Protein AF-A0A353TGQ4-F1 (afdb_monomer_lite)

Foldseek 3Di:
DDAAEDEDEAEQLAVDPPDRNRVVVVVVQVPDPRHDYDYDYDYPDDPRCRVVD

Sequence (53 aa):
MSKRKITVGVSGLNNIDSPGPGIPVIRALKESSEFDVRIIGFSYETLEPGIYM

Structure (mmCIF, N/CA/C/O backbone):
data_AF-A0A353TGQ4-F1
#
_entry.id   AF-A0A353TGQ4-F1
#
loop_
_atom_site.group_PDB
_atom_site.id
_atom_site.type_symbol
_atom_site.label_atom_id
_atom_site.label_alt_id
_atom_site.label_comp_id
_atom_site.label_asym_id
_atom_site.label_entity_id
_atom_site.label_seq_id
_atom_site.pdbx_PDB_ins_code
_atom_site.Cartn_x
_atom_site.Cartn_y
_atom_site.Cartn_z
_atom_site.occupancy
_atom_site.B_iso_or_equiv
_atom_site.auth_seq_id
_atom_site.auth_comp_id
_atom_site.auth_asym_id
_atom_site.auth_atom_id
_atom_site.pdbx_PDB_model_num
ATOM 1 N N . MET A 1 1 ? -12.241 3.129 21.338 1.00 68.06 1 MET A N 1
ATOM 2 C CA . MET A 1 1 ? -12.812 4.029 20.309 1.00 68.06 1 MET A CA 1
ATOM 3 C C . MET A 1 1 ? -13.179 3.198 19.090 1.00 68.06 1 MET A C 1
ATOM 5 O O . MET A 1 1 ? -12.444 2.269 18.785 1.00 68.06 1 MET A O 1
ATOM 9 N N . SER A 1 2 ? -14.303 3.483 18.426 1.00 85.50 2 SER A N 1
ATOM 10 C CA . SER A 1 2 ? -14.618 2.844 17.139 1.00 85.50 2 SER A CA 1
ATOM 11 C C . SER A 1 2 ? -13.638 3.340 16.079 1.00 85.50 2 SER A C 1
ATOM 13 O O . SER A 1 2 ? -13.430 4.548 15.973 1.00 85.50 2 SER A O 1
ATOM 15 N N . LYS A 1 3 ? -13.065 2.431 15.284 1.00 93.50 3 LYS A N 1
ATOM 16 C CA . LYS A 1 3 ? -12.236 2.804 14.133 1.00 93.50 3 LYS A CA 1
ATOM 17 C C . LYS A 1 3 ? -13.069 3.583 13.107 1.00 93.50 3 LYS A C 1
ATOM 19 O O . LYS A 1 3 ? -14.243 3.271 12.889 1.00 93.50 3 LYS A O 1
ATOM 24 N N . ARG A 1 4 ? -12.470 4.597 12.477 1.00 96.56 4 ARG A N 1
ATOM 25 C CA . ARG A 1 4 ? -13.077 5.377 11.388 1.00 96.56 4 ARG A CA 1
ATOM 26 C C . ARG A 1 4 ? -12.947 4.608 10.077 1.00 96.56 4 ARG A C 1
ATOM 28 O O . ARG A 1 4 ? -11.834 4.302 9.658 1.00 96.56 4 ARG A O 1
ATOM 35 N N . LYS A 1 5 ? -14.073 4.317 9.423 1.00 97.38 5 LYS A N 1
ATOM 36 C CA . LYS A 1 5 ? -14.086 3.620 8.130 1.00 97.38 5 LYS A CA 1
ATOM 37 C C . LYS A 1 5 ? -13.724 4.574 7.001 1.00 97.38 5 LYS A C 1
ATOM 39 O O . LYS A 1 5 ? -14.426 5.562 6.800 1.00 97.38 5 LYS A O 1
ATOM 44 N N . ILE A 1 6 ? -12.665 4.266 6.257 1.00 97.62 6 ILE A N 1
ATOM 45 C CA . ILE A 1 6 ? -12.221 5.075 5.114 1.00 97.62 6 ILE A CA 1
ATOM 46 C C . ILE A 1 6 ? -11.860 4.194 3.918 1.00 97.62 6 ILE A C 1
ATOM 48 O O . ILE A 1 6 ? -11.420 3.056 4.071 1.00 97.62 6 ILE A O 1
ATOM 52 N N . THR A 1 7 ? -12.039 4.728 2.709 1.00 98.19 7 THR A N 1
ATOM 53 C CA . THR A 1 7 ? -11.457 4.153 1.489 1.00 98.19 7 THR A CA 1
ATOM 54 C C . THR A 1 7 ? -10.308 5.040 1.041 1.00 98.19 7 THR A C 1
ATOM 56 O O . THR A 1 7 ? -10.492 6.248 0.921 1.00 98.19 7 THR A O 1
ATOM 59 N N . VAL A 1 8 ? -9.153 4.442 0.762 1.00 98.00 8 VAL A N 1
ATOM 60 C CA . VAL A 1 8 ? -7.958 5.152 0.303 1.00 98.00 8 VAL A CA 1
ATOM 61 C C . VAL A 1 8 ? -7.534 4.595 -1.051 1.00 98.00 8 VAL A C 1
ATOM 63 O O . VAL A 1 8 ? -7.292 3.396 -1.189 1.00 98.00 8 VAL A O 1
ATOM 66 N N . GLY A 1 9 ? -7.468 5.474 -2.050 1.00 97.69 9 GLY A N 1
ATOM 67 C CA . GLY A 1 9 ? -6.840 5.188 -3.336 1.00 97.69 9 GLY A CA 1
ATOM 68 C C . GLY A 1 9 ? -5.341 5.463 -3.256 1.00 97.69 9 GLY A C 1
ATOM 69 O O . GLY A 1 9 ? -4.954 6.535 -2.794 1.00 97.69 9 GLY A O 1
ATOM 70 N N . VAL A 1 10 ? -4.506 4.513 -3.676 1.00 96.50 10 VAL A N 1
ATOM 71 C CA . VAL A 1 10 ? -3.042 4.607 -3.561 1.00 96.50 10 VAL A CA 1
ATOM 72 C C . VAL A 1 10 ? -2.395 4.317 -4.909 1.00 96.50 10 VAL A C 1
ATOM 74 O O . VAL A 1 10 ? -2.655 3.278 -5.506 1.00 96.50 10 VAL A O 1
ATOM 77 N N . SER A 1 11 ? -1.541 5.230 -5.370 1.00 94.25 11 SER A N 1
ATOM 78 C CA . SER A 1 11 ? -0.717 5.081 -6.576 1.00 94.25 11 SER A CA 1
ATOM 79 C C . SER A 1 11 ? 0.769 5.009 -6.221 1.00 94.25 11 SER A C 1
ATOM 81 O O . SER A 1 11 ? 1.149 5.437 -5.131 1.00 94.25 11 SER A O 1
ATOM 83 N N . GLY A 1 12 ? 1.613 4.564 -7.156 1.00 93.56 12 GLY A N 1
ATOM 84 C CA . GLY A 1 12 ? 3.044 4.378 -6.905 1.00 93.56 12 GLY A CA 1
ATOM 85 C C . GLY A 1 12 ? 3.228 3.199 -5.967 1.00 93.56 12 GLY A C 1
ATOM 86 O O . GLY A 1 12 ? 3.596 3.373 -4.811 1.00 93.56 12 GLY A O 1
ATOM 87 N N . LEU A 1 13 ? 2.877 2.003 -6.431 1.00 95.06 13 LEU A N 1
ATOM 88 C CA . LEU A 1 13 ? 2.819 0.787 -5.620 1.00 95.06 13 LEU A CA 1
ATOM 89 C C . LEU A 1 13 ? 4.215 0.164 -5.440 1.00 95.06 13 LEU A C 1
ATOM 91 O O . LEU A 1 13 ? 4.373 -1.057 -5.490 1.00 95.06 13 LEU A O 1
ATOM 95 N N . ASN A 1 14 ? 5.238 0.991 -5.199 1.00 92.94 14 ASN A N 1
ATOM 96 C CA . ASN A 1 14 ? 6.574 0.499 -4.896 1.00 92.94 14 ASN A CA 1
ATOM 97 C C . ASN A 1 14 ? 6.687 0.108 -3.423 1.00 92.94 14 ASN A C 1
ATOM 99 O O . ASN A 1 14 ? 6.045 0.677 -2.535 1.00 92.94 14 ASN A O 1
ATOM 103 N N . ASN A 1 15 ? 7.553 -0.871 -3.171 1.00 91.31 15 ASN A N 1
ATOM 104 C CA . ASN A 1 15 ? 7.912 -1.344 -1.837 1.00 91.31 15 ASN A CA 1
ATOM 105 C C . ASN A 1 15 ? 9.268 -0.768 -1.391 1.00 91.31 15 ASN A C 1
ATOM 107 O O . ASN A 1 15 ? 10.131 -1.487 -0.893 1.00 91.31 15 ASN A O 1
ATOM 111 N N . ILE A 1 16 ? 9.457 0.527 -1.642 1.00 89.25 16 ILE A N 1
ATOM 112 C CA . ILE A 1 16 ? 10.617 1.331 -1.244 1.00 89.25 16 ILE A CA 1
ATOM 113 C C . ILE A 1 16 ? 10.115 2.659 -0.677 1.00 89.25 16 ILE A C 1
ATOM 115 O O . ILE A 1 16 ? 8.993 3.066 -0.971 1.00 89.25 16 ILE A O 1
ATOM 119 N N . ASP A 1 17 ? 10.949 3.360 0.084 1.00 86.94 17 ASP A N 1
ATOM 120 C CA . ASP A 1 17 ? 10.552 4.632 0.703 1.00 86.94 17 ASP A CA 1
ATOM 121 C C . ASP A 1 17 ? 10.505 5.799 -0.298 1.00 86.94 17 ASP A C 1
ATOM 123 O O . ASP A 1 17 ? 9.791 6.781 -0.093 1.0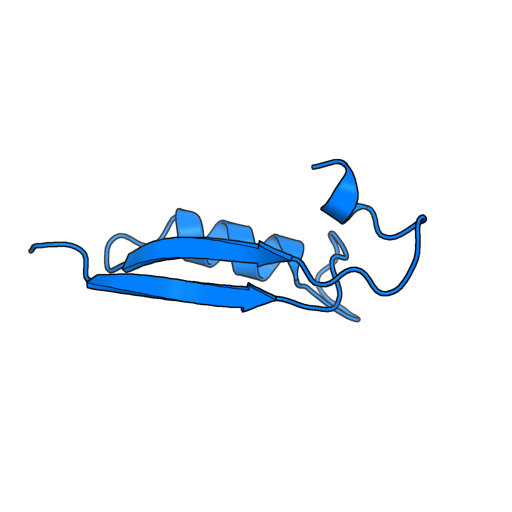0 86.94 17 ASP A O 1
ATOM 127 N N . SER A 1 18 ? 11.253 5.707 -1.400 1.00 84.75 18 SER A N 1
ATOM 128 C CA . SER A 1 18 ? 11.255 6.715 -2.461 1.00 84.75 18 SER A CA 1
ATOM 129 C C . SER A 1 18 ? 11.875 6.170 -3.756 1.00 84.75 18 SER A C 1
ATOM 131 O O . SER A 1 18 ? 12.901 5.492 -3.669 1.00 84.75 18 SER A O 1
ATOM 133 N N . PRO A 1 19 ? 11.333 6.493 -4.951 1.00 86.44 19 PRO A N 1
ATOM 134 C CA . PRO A 1 19 ? 10.068 7.196 -5.200 1.00 86.44 19 PRO A CA 1
ATOM 135 C C . PRO A 1 19 ? 8.839 6.266 -5.132 1.00 86.44 19 PRO A C 1
ATOM 137 O O . PRO A 1 19 ? 8.928 5.072 -5.405 1.00 86.44 19 PRO A O 1
ATOM 140 N N . GLY A 1 20 ? 7.667 6.831 -4.820 1.00 89.06 20 GLY A N 1
ATOM 141 C CA . GLY A 1 20 ? 6.382 6.113 -4.804 1.00 89.06 20 GLY A CA 1
ATOM 142 C C . GLY A 1 20 ? 6.234 5.090 -3.666 1.00 89.06 20 GLY A C 1
ATOM 143 O O . GLY A 1 20 ? 6.145 3.902 -3.948 1.00 89.06 20 GLY A O 1
ATOM 144 N N . PRO A 1 21 ? 6.178 5.507 -2.388 1.00 94.62 21 PRO A N 1
ATOM 145 C CA . PRO A 1 21 ? 6.084 4.599 -1.240 1.00 94.62 21 PRO A CA 1
ATOM 146 C C . PRO A 1 21 ? 4.660 4.083 -0.975 1.00 94.62 21 PRO A C 1
ATOM 148 O O . PRO A 1 21 ? 4.199 4.050 0.169 1.00 94.62 21 PRO A O 1
ATOM 151 N N . GLY A 1 22 ? 3.922 3.683 -2.012 1.00 95.69 22 GLY A N 1
ATOM 152 C CA . GLY A 1 22 ? 2.529 3.260 -1.878 1.00 95.69 22 GLY A CA 1
ATOM 153 C C . GLY A 1 22 ? 2.363 2.051 -0.957 1.00 95.69 22 GLY A C 1
ATOM 154 O O . GLY A 1 22 ? 1.467 2.053 -0.113 1.00 95.69 22 GLY A O 1
ATOM 155 N N . ILE A 1 23 ? 3.251 1.052 -1.040 1.00 95.50 23 ILE A N 1
ATOM 156 C CA . ILE A 1 23 ? 3.186 -0.124 -0.158 1.00 95.50 23 ILE A CA 1
ATOM 157 C C . ILE A 1 23 ? 3.489 0.227 1.310 1.00 95.50 23 ILE A C 1
ATOM 159 O O . ILE A 1 23 ? 2.670 -0.139 2.161 1.00 95.50 23 ILE A O 1
ATOM 163 N N . PRO A 1 24 ? 4.572 0.957 1.652 1.00 95.69 24 PRO A N 1
ATOM 164 C CA . PRO A 1 24 ? 4.785 1.449 3.015 1.00 95.69 24 PRO A CA 1
ATOM 165 C C . PRO A 1 24 ? 3.590 2.231 3.582 1.00 95.69 24 PRO A C 1
ATOM 167 O O . PRO A 1 24 ? 3.168 1.976 4.710 1.00 95.69 24 PRO A O 1
ATOM 170 N N . VAL A 1 25 ? 2.980 3.119 2.787 1.00 95.88 25 VAL A N 1
ATOM 171 C CA . VAL A 1 25 ? 1.795 3.892 3.204 1.00 95.88 25 VAL A CA 1
ATOM 172 C C . VAL A 1 25 ? 0.599 2.979 3.482 1.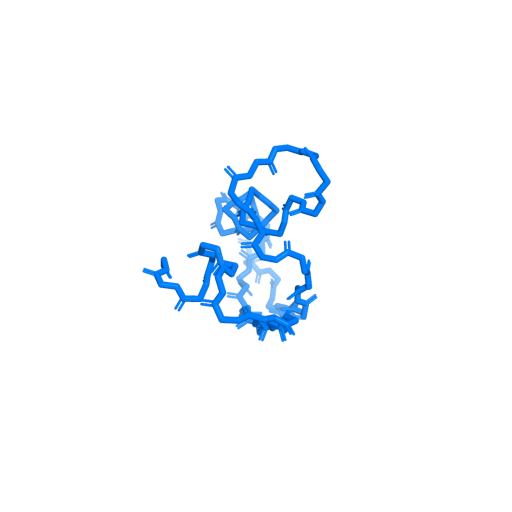00 95.88 25 VAL A C 1
ATOM 174 O O . VAL A 1 25 ? -0.066 3.129 4.508 1.00 95.88 25 VAL A O 1
ATOM 177 N N . ILE A 1 26 ? 0.335 1.998 2.613 1.00 96.38 26 ILE A N 1
ATOM 178 C CA . ILE A 1 26 ? -0.738 1.013 2.814 1.00 96.38 26 ILE A CA 1
ATOM 179 C C . ILE A 1 26 ? -0.527 0.227 4.113 1.00 96.38 26 ILE A C 1
ATOM 181 O O . ILE A 1 26 ? -1.486 0.026 4.862 1.00 96.38 26 ILE A O 1
ATOM 185 N N . ARG A 1 27 ? 0.708 -0.203 4.399 1.00 95.50 27 ARG A N 1
ATOM 186 C CA . ARG A 1 27 ? 1.042 -0.941 5.629 1.00 95.50 27 ARG A CA 1
ATOM 187 C C . ARG A 1 27 ? 0.783 -0.096 6.871 1.00 95.50 27 ARG A C 1
ATOM 189 O O . ARG A 1 27 ? 0.035 -0.532 7.742 1.00 95.50 27 ARG A O 1
ATOM 196 N N . ALA A 1 28 ? 1.284 1.138 6.893 1.00 96.44 28 ALA A N 1
ATOM 197 C CA . ALA A 1 28 ? 1.057 2.065 7.999 1.00 96.44 28 ALA A CA 1
ATOM 198 C C . ALA A 1 28 ? -0.442 2.335 8.240 1.00 96.44 28 ALA A C 1
ATOM 200 O O . ALA A 1 28 ? -0.907 2.342 9.380 1.00 96.44 28 ALA A O 1
ATOM 201 N N . LEU A 1 29 ? -1.232 2.498 7.171 1.00 96.62 29 LEU A N 1
ATOM 202 C CA . LEU A 1 29 ? -2.684 2.675 7.275 1.00 96.62 29 LEU A CA 1
ATOM 203 C C . LEU A 1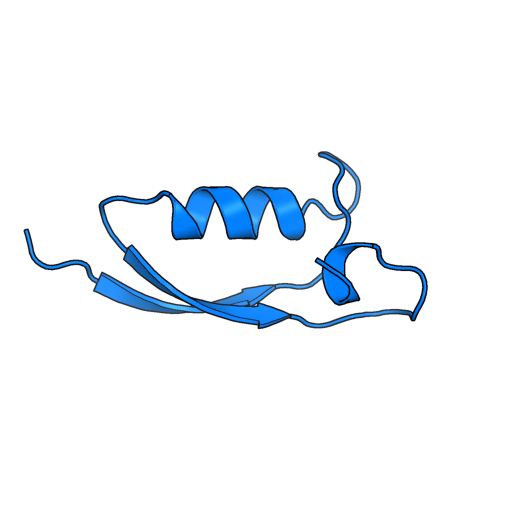 29 ? -3.388 1.436 7.842 1.00 96.62 29 LEU A C 1
ATOM 205 O O . LEU A 1 29 ? -4.304 1.583 8.651 1.00 96.62 29 LEU A O 1
ATOM 209 N N . LYS A 1 30 ? -2.970 0.227 7.446 1.00 94.81 30 LYS A N 1
ATOM 210 C CA . LYS A 1 30 ? -3.530 -1.027 7.976 1.00 94.81 30 LYS A CA 1
ATOM 211 C C . LYS A 1 30 ? -3.162 -1.272 9.441 1.00 94.81 30 LYS A C 1
ATOM 213 O O . LYS A 1 30 ? -3.970 -1.844 10.169 1.00 94.81 30 LYS A O 1
ATOM 218 N N . GLU A 1 31 ? -1.986 -0.828 9.875 1.00 96.62 31 GLU A N 1
ATOM 219 C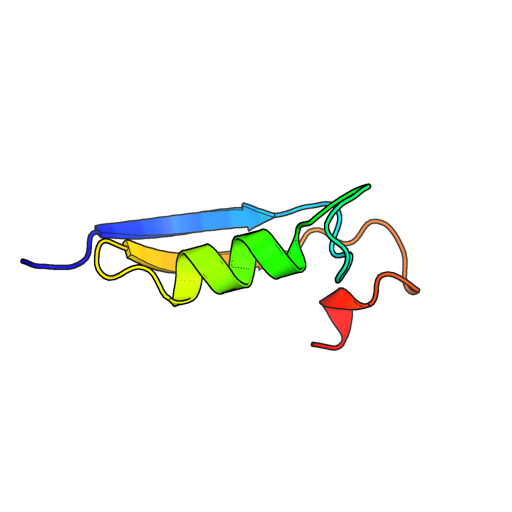 CA . GLU A 1 31 ? -1.538 -0.917 11.272 1.00 96.62 31 GLU A CA 1
ATOM 220 C C . GL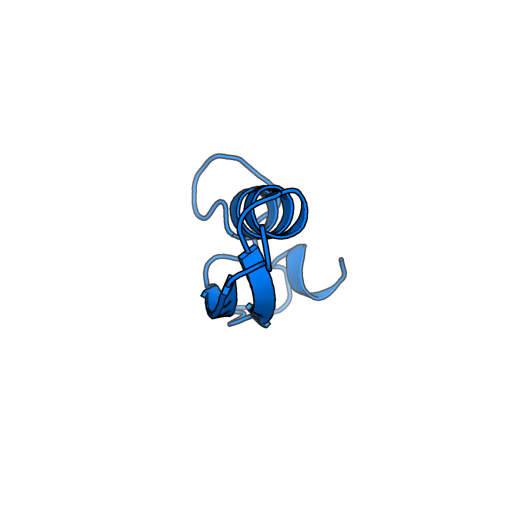U A 1 31 ? -2.196 0.129 12.186 1.00 96.62 31 GLU A C 1
ATOM 222 O O . GLU A 1 31 ? -2.175 -0.011 13.410 1.00 96.62 31 GLU A O 1
ATOM 227 N N . SER A 1 32 ? -2.836 1.155 11.617 1.00 95.31 32 SER A N 1
ATOM 228 C CA . SER A 1 32 ? -3.488 2.204 12.395 1.00 95.31 32 SER A CA 1
ATOM 229 C C . SER A 1 32 ? -4.564 1.659 13.344 1.00 95.31 32 SER A C 1
ATOM 231 O O . SER A 1 32 ? -5.476 0.905 12.974 1.00 95.31 32 SER A O 1
ATOM 233 N N . SER A 1 33 ? -4.513 2.115 14.596 1.00 95.81 33 SER A N 1
ATOM 234 C CA . SER A 1 33 ? -5.564 1.891 15.591 1.00 95.81 33 SER A CA 1
ATOM 235 C C . SER A 1 33 ? -6.774 2.811 15.390 1.00 95.81 33 SER A C 1
ATOM 237 O O . SER A 1 33 ? -7.835 2.547 15.955 1.00 95.81 33 SER A O 1
ATOM 239 N N . GLU A 1 34 ? -6.646 3.849 14.561 1.00 96.50 34 GLU A N 1
ATOM 240 C CA . GLU A 1 34 ? -7.680 4.860 14.334 1.00 96.50 34 GLU A CA 1
ATOM 241 C C . GLU A 1 34 ? -8.589 4.550 13.146 1.00 96.50 34 GLU A C 1
ATOM 243 O O . GLU A 1 34 ? -9.750 4.971 13.143 1.00 96.50 34 GLU A O 1
ATOM 248 N N . PHE A 1 35 ? -8.080 3.833 12.142 1.00 96.88 35 PHE A N 1
ATOM 249 C CA . PHE A 1 35 ? -8.766 3.639 10.868 1.00 96.88 35 PHE A CA 1
ATOM 250 C C . PHE A 1 35 ? -9.077 2.168 10.576 1.00 96.88 35 PHE A C 1
ATOM 252 O O . PHE A 1 35 ? -8.283 1.269 10.846 1.00 96.88 35 PHE A O 1
ATOM 259 N N . ASP A 1 36 ? -10.257 1.944 10.002 1.00 97.06 36 ASP A N 1
ATOM 260 C CA . ASP A 1 36 ? -10.672 0.702 9.351 1.00 97.06 36 ASP A CA 1
ATOM 261 C C . ASP A 1 36 ? -10.645 0.966 7.840 1.00 97.06 36 ASP A C 1
ATOM 263 O O . ASP A 1 36 ? -11.506 1.665 7.295 1.00 97.06 36 ASP A O 1
ATOM 267 N N . VAL A 1 37 ? -9.562 0.536 7.192 1.00 97.56 37 VAL A N 1
ATOM 268 C CA . VAL A 1 37 ? -9.190 0.987 5.846 1.00 97.56 37 VAL A CA 1
ATOM 269 C C . VAL A 1 37 ? -9.557 -0.027 4.768 1.00 97.56 37 VAL A C 1
ATOM 271 O O . VAL A 1 37 ? -9.177 -1.195 4.819 1.00 97.56 37 VAL A O 1
ATOM 274 N N . ARG A 1 38 ? -10.213 0.459 3.712 1.00 97.75 38 ARG A N 1
ATOM 275 C CA . ARG A 1 38 ? -10.299 -0.215 2.412 1.00 97.75 38 ARG A CA 1
ATOM 276 C C . ARG A 1 38 ? -9.310 0.431 1.451 1.00 97.75 38 ARG A C 1
ATOM 278 O O . ARG A 1 38 ? -9.371 1.636 1.230 1.00 97.75 38 ARG A O 1
ATOM 285 N N . ILE A 1 39 ? -8.432 -0.365 0.855 1.00 97.31 39 ILE A N 1
ATOM 286 C CA . ILE A 1 39 ? -7.404 0.118 -0.072 1.00 97.31 39 ILE A CA 1
ATOM 287 C C . ILE A 1 39 ? -7.815 -0.193 -1.511 1.00 97.31 39 ILE A C 1
ATOM 289 O O . ILE A 1 39 ? -8.291 -1.292 -1.791 1.00 97.31 39 ILE A O 1
ATOM 293 N N . ILE A 1 40 ? -7.621 0.772 -2.411 1.00 96.94 40 ILE A N 1
ATOM 294 C CA . ILE A 1 40 ? -7.719 0.598 -3.864 1.0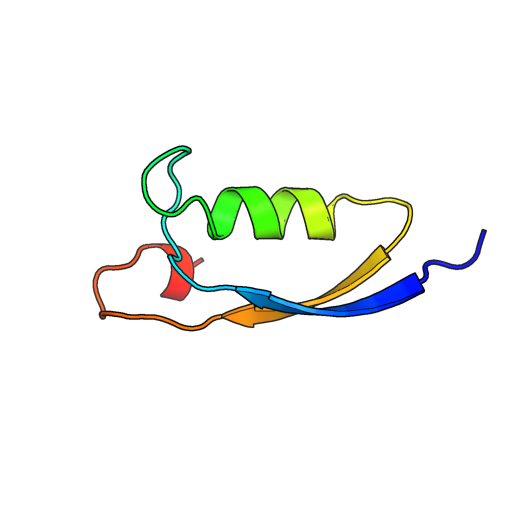0 96.94 40 ILE A CA 1
ATOM 295 C C . ILE A 1 40 ? -6.360 0.972 -4.456 1.00 96.94 40 ILE A C 1
ATOM 297 O O . ILE A 1 40 ? -5.957 2.132 -4.386 1.00 96.94 40 ILE A O 1
ATOM 301 N N . GLY A 1 41 ? -5.643 -0.010 -5.000 1.00 94.69 41 GLY A N 1
ATOM 302 C CA . GLY A 1 41 ? -4.361 0.216 -5.665 1.00 94.69 41 GLY A CA 1
ATOM 303 C C . GLY A 1 41 ? -4.552 0.669 -7.111 1.00 94.69 41 GLY A C 1
ATOM 304 O O . GLY A 1 41 ? -5.315 0.053 -7.854 1.00 94.69 41 GLY A O 1
ATOM 305 N N . PHE A 1 42 ? -3.845 1.723 -7.508 1.00 95.00 42 PHE A N 1
ATOM 306 C CA . PHE A 1 42 ? -3.729 2.183 -8.888 1.00 95.00 42 PHE A CA 1
ATOM 307 C C . PHE A 1 42 ? -2.327 1.874 -9.382 1.00 95.00 42 PHE A C 1
ATOM 309 O O . PHE A 1 42 ? -1.377 2.580 -9.038 1.00 95.00 42 PHE A O 1
ATOM 316 N N . SER A 1 43 ? -2.217 0.801 -10.158 1.00 91.56 43 SER A N 1
ATOM 317 C CA . SER A 1 43 ? -0.945 0.443 -10.757 1.00 91.56 43 SER A CA 1
ATOM 318 C C . SER A 1 43 ? -0.700 1.224 -12.039 1.00 91.56 43 SER A C 1
ATOM 320 O O . SER A 1 43 ? -1.609 1.365 -12.861 1.00 91.56 43 SER A O 1
ATOM 322 N N . TYR A 1 44 ? 0.520 1.724 -12.201 1.00 88.94 44 TYR A N 1
ATOM 323 C CA . TYR A 1 44 ? 0.958 2.377 -13.431 1.00 88.94 44 TYR A CA 1
ATOM 324 C C . TYR A 1 44 ? 1.481 1.379 -14.461 1.00 88.94 44 TYR A C 1
ATOM 326 O O . TYR A 1 44 ? 1.317 1.602 -15.660 1.00 88.94 44 TYR A O 1
ATOM 334 N N . GLU A 1 45 ? 2.114 0.295 -14.013 1.00 87.44 45 GLU A N 1
ATOM 335 C CA . GLU A 1 45 ? 2.749 -0.687 -14.886 1.00 87.44 45 GLU A CA 1
ATOM 336 C C . GLU A 1 45 ? 2.939 -2.044 -14.185 1.00 87.44 45 GLU A C 1
ATOM 338 O O . GLU A 1 45 ? 2.873 -2.155 -12.964 1.00 87.44 45 GLU A O 1
ATOM 343 N N . THR A 1 46 ? 3.136 -3.106 -14.967 1.00 89.25 46 THR A N 1
ATOM 344 C CA . THR A 1 46 ? 3.095 -4.500 -14.490 1.00 89.25 46 THR A CA 1
ATOM 345 C C . THR A 1 46 ? 4.283 -4.943 -13.630 1.00 89.25 46 THR A C 1
ATOM 347 O O . THR A 1 46 ? 4.239 -6.036 -13.068 1.00 89.25 46 THR A O 1
ATOM 350 N N . LEU A 1 47 ? 5.362 -4.166 -13.580 1.00 88.19 47 LEU A N 1
ATOM 351 C CA . LEU A 1 47 ? 6.561 -4.409 -12.776 1.00 88.19 47 LEU A CA 1
ATOM 352 C C . LEU A 1 47 ? 6.497 -3.719 -11.407 1.00 88.19 47 LEU A C 1
ATOM 354 O O . LEU A 1 47 ? 7.398 -3.939 -10.594 1.00 88.19 47 LEU A O 1
ATOM 358 N N . GLU A 1 48 ? 5.438 -2.957 -11.100 1.00 90.44 48 GLU A N 1
ATOM 359 C CA . GLU A 1 48 ? 5.266 -2.407 -9.760 1.00 90.44 48 GLU A CA 1
ATOM 360 C C . GLU A 1 48 ? 5.098 -3.567 -8.771 1.00 90.44 48 GLU A C 1
ATOM 362 O O . GLU A 1 48 ? 4.151 -4.350 -8.884 1.00 90.44 48 GLU A O 1
ATOM 367 N N . PRO A 1 49 ? 5.975 -3.698 -7.761 1.00 87.44 49 PRO A N 1
ATOM 368 C CA . PRO A 1 49 ? 5.969 -4.867 -6.888 1.00 87.44 49 PRO A CA 1
ATOM 369 C C . PRO A 1 49 ? 4.642 -5.013 -6.137 1.00 87.44 49 PRO A C 1
ATOM 371 O O . PRO A 1 49 ? 4.203 -6.126 -5.863 1.00 87.44 49 PRO A O 1
ATOM 374 N N . GLY A 1 50 ? 3.974 -3.899 -5.837 1.00 90.00 50 GLY A N 1
ATOM 375 C CA . GLY A 1 50 ? 2.767 -3.875 -5.032 1.00 90.00 50 GLY A CA 1
ATOM 376 C C . GLY A 1 50 ? 1.518 -4.496 -5.654 1.00 90.00 50 GLY A C 1
ATOM 377 O O . GLY A 1 50 ? 0.567 -4.723 -4.913 1.00 90.00 50 GLY A O 1
ATOM 378 N N . ILE A 1 51 ? 1.490 -4.810 -6.956 1.00 90.75 51 ILE A N 1
ATOM 379 C CA . ILE A 1 51 ? 0.358 -5.555 -7.545 1.00 90.75 51 ILE A CA 1
ATOM 380 C C . ILE A 1 51 ? 0.391 -7.053 -7.219 1.00 90.75 51 ILE A C 1
ATOM 382 O O . ILE A 1 51 ? -0.607 -7.742 -7.419 1.00 90.75 51 ILE A O 1
ATOM 386 N N . TYR A 1 52 ? 1.523 -7.551 -6.714 1.00 87.75 52 TYR A N 1
ATOM 387 C CA . TYR A 1 52 ? 1.737 -8.958 -6.364 1.00 87.75 52 TYR A CA 1
ATOM 388 C C . TYR A 1 52 ? 1.860 -9.195 -4.848 1.00 87.75 52 TYR A C 1
ATOM 390 O O . TYR A 1 52 ? 2.228 -10.298 -4.438 1.00 87.75 52 TYR A O 1
ATOM 398 N N . MET A 1 53 ? 1.607 -8.173 -4.023 1.00 78.94 53 MET A N 1
ATOM 399 C CA . MET A 1 53 ? 1.767 -8.205 -2.558 1.00 78.94 53 MET A CA 1
ATOM 400 C C . MET A 1 53 ? 0.442 -8.186 -1.797 1.00 78.94 53 MET A C 1
ATOM 402 O O . MET A 1 53 ? -0.578 -7.722 -2.350 1.00 78.94 53 MET A O 1
#

Radius of gyration: 11.67 Å; chains: 1; bounding box: 26×16×35 Å

pLDDT: mean 92.79, std 5.49, range [68.06, 98.19]

Secondary structure (DSSP, 8-state):
-PPEEEEEEEE-B-SSSSS-BHHHHHHHHHH-SSEEEEEEEE-SSTT-GGGG-